Protein AF-A0A2G9YDH0-F1 (afdb_monomer_lite)

Sequence (127 aa):
MLISQKDNIIKIQSKEAGLEIGLSQAKINDFVIKNTGEYEIKNIFIEAISHGVYVITLEDVRICFLNKNELTDKELEAIDDVDILITDDQEPISEIEPSLVIFKKDIDKIAIKKKDLPREGTKIWKP

Organism: NCBI:txid1974819

Radius of gyration: 13.23 Å; chains: 1; bounding box: 33×28×32 Å

Structure (mmCIF, N/CA/C/O backbone):
data_AF-A0A2G9YDH0-F1
#
_entry.id   AF-A0A2G9YDH0-F1
#
loop_
_atom_site.group_PDB
_atom_site.id
_atom_site.type_symbol
_atom_site.label_atom_id
_atom_site.label_alt_id
_atom_site.label_comp_id
_atom_site.label_asym_id
_atom_site.label_entity_id
_atom_site.label_seq_id
_atom_site.pdbx_PDB_ins_code
_atom_site.Cartn_x
_atom_site.Cartn_y
_atom_site.Cartn_z
_atom_site.occupancy
_atom_site.B_iso_or_equiv
_atom_site.auth_seq_id
_atom_site.auth_comp_id
_atom_site.auth_asym_id
_atom_site.auth_atom_id
_atom_site.pdbx_PDB_model_num
ATOM 1 N N . MET A 1 1 ? -8.015 0.766 10.024 1.00 90.44 1 MET A N 1
ATOM 2 C CA . MET A 1 1 ? -8.579 0.217 8.771 1.00 90.44 1 MET A CA 1
ATOM 3 C C . MET A 1 1 ? -8.704 -1.316 8.773 1.00 90.44 1 MET A C 1
ATOM 5 O O . MET A 1 1 ? -8.149 -1.989 9.640 1.00 90.44 1 MET A O 1
ATOM 9 N N . LEU A 1 2 ? -9.401 -1.861 7.774 1.00 92.75 2 LEU A N 1
ATOM 10 C CA . LEU A 1 2 ? -9.442 -3.279 7.403 1.00 92.75 2 LEU A CA 1
ATOM 11 C C . LEU A 1 2 ? -8.876 -3.447 5.982 1.00 92.75 2 LEU A C 1
ATOM 13 O O . LEU A 1 2 ? -9.292 -2.723 5.084 1.00 92.75 2 LEU A O 1
ATOM 17 N N . ILE A 1 3 ? -7.981 -4.409 5.776 1.00 93.12 3 ILE A N 1
ATOM 18 C CA . ILE A 1 3 ? -7.451 -4.813 4.468 1.00 93.12 3 ILE A CA 1
ATOM 19 C C . ILE A 1 3 ? -7.937 -6.236 4.186 1.00 93.12 3 ILE A C 1
ATOM 21 O O . ILE A 1 3 ? -7.921 -7.086 5.070 1.00 93.12 3 ILE A O 1
ATOM 25 N N . SER A 1 4 ? -8.409 -6.511 2.979 1.00 93.88 4 SER A N 1
ATOM 26 C CA . SER A 1 4 ? -8.843 -7.851 2.566 1.00 93.88 4 SER A CA 1
ATOM 27 C C . SER A 1 4 ? -8.575 -8.056 1.088 1.00 93.88 4 SER A C 1
ATOM 29 O O . SER A 1 4 ? -8.499 -7.076 0.350 1.00 93.88 4 SER A O 1
ATOM 31 N N . GLN A 1 5 ? -8.464 -9.303 0.646 1.00 91.75 5 GLN A N 1
ATOM 32 C CA . GLN A 1 5 ? -8.273 -9.614 -0.764 1.00 91.75 5 GLN A CA 1
ATOM 33 C C . GLN A 1 5 ? -9.299 -10.636 -1.227 1.00 91.75 5 GLN A C 1
ATOM 35 O O . GLN A 1 5 ? -9.606 -11.609 -0.544 1.00 91.75 5 GLN A O 1
ATOM 40 N N . LYS A 1 6 ? -9.851 -10.395 -2.416 1.00 88.69 6 LYS A N 1
ATOM 41 C CA . LYS A 1 6 ? -10.744 -11.327 -3.098 1.00 88.69 6 LYS A CA 1
ATOM 42 C C . LYS A 1 6 ? -10.564 -11.178 -4.602 1.00 88.69 6 LYS A C 1
ATOM 44 O O . LYS A 1 6 ? -10.580 -10.057 -5.096 1.00 88.69 6 LYS A O 1
ATOM 49 N N . ASP A 1 7 ? -10.399 -12.288 -5.320 1.00 86.19 7 ASP A N 1
ATOM 50 C CA . ASP A 1 7 ? -10.286 -12.299 -6.788 1.00 86.19 7 ASP A CA 1
ATOM 51 C C . ASP A 1 7 ? -9.202 -11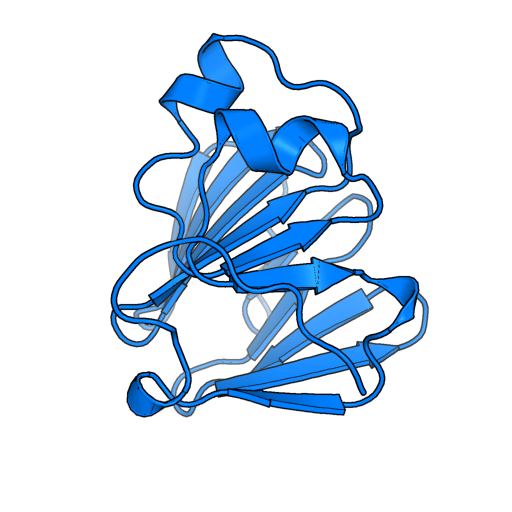.329 -7.325 1.00 86.19 7 ASP A C 1
ATOM 53 O O . ASP A 1 7 ? -9.422 -10.608 -8.295 1.00 86.19 7 ASP A O 1
ATOM 57 N N . ASN A 1 8 ? -8.030 -11.276 -6.670 1.00 84.75 8 ASN A N 1
ATOM 58 C CA . ASN A 1 8 ? -6.916 -10.347 -6.964 1.00 84.75 8 ASN A CA 1
ATOM 59 C C . ASN A 1 8 ? -7.233 -8.850 -6.796 1.00 84.75 8 ASN A C 1
ATOM 61 O O . ASN A 1 8 ? -6.473 -7.997 -7.254 1.00 84.75 8 ASN A O 1
ATOM 65 N N . ILE A 1 9 ? -8.339 -8.523 -6.128 1.00 90.75 9 ILE A N 1
ATOM 66 C CA . ILE A 1 9 ? -8.688 -7.160 -5.741 1.00 90.75 9 ILE A CA 1
ATOM 67 C C . ILE A 1 9 ? -8.400 -7.005 -4.254 1.00 90.75 9 ILE A C 1
ATOM 69 O O . ILE A 1 9 ? -8.989 -7.702 -3.423 1.00 90.75 9 ILE A O 1
ATOM 73 N N . ILE A 1 10 ? -7.526 -6.060 -3.922 1.00 93.25 10 ILE A N 1
ATOM 74 C CA . ILE A 1 10 ? -7.292 -5.635 -2.547 1.00 93.25 10 ILE A CA 1
ATOM 75 C C . ILE A 1 10 ? -8.320 -4.573 -2.194 1.00 93.25 10 ILE A C 1
ATOM 77 O O . ILE A 1 10 ? -8.427 -3.541 -2.852 1.00 93.25 10 ILE A O 1
ATOM 81 N N . LYS A 1 11 ? -9.082 -4.825 -1.135 1.00 94.25 11 LYS A N 1
ATOM 82 C CA . LYS A 1 11 ? -10.021 -3.868 -0.565 1.00 94.25 11 LYS A CA 1
ATOM 83 C C . LYS A 1 11 ? -9.461 -3.307 0.726 1.00 94.25 11 LYS A C 1
ATOM 85 O O . LYS A 1 11 ? -9.166 -4.068 1.649 1.00 94.25 11 LYS A O 1
ATOM 90 N N . ILE A 1 12 ? -9.388 -1.985 0.803 1.00 93.00 12 ILE A N 1
ATOM 91 C CA . ILE A 1 12 ? -9.012 -1.249 2.006 1.00 93.00 12 ILE A CA 1
ATOM 92 C C . ILE A 1 12 ? -10.238 -0.471 2.472 1.00 93.00 12 ILE A C 1
ATOM 94 O O . ILE A 1 12 ? -10.757 0.382 1.759 1.00 93.00 12 ILE A O 1
ATOM 98 N N . GLN A 1 13 ? -10.739 -0.796 3.659 1.00 91.44 13 GLN A N 1
ATOM 99 C CA . GLN A 1 13 ? -11.903 -0.154 4.258 1.00 91.44 13 GLN A CA 1
ATOM 100 C C . GLN A 1 13 ? -11.485 0.636 5.497 1.00 91.44 13 GLN A C 1
ATOM 102 O O . GLN A 1 13 ? -10.997 0.072 6.484 1.00 91.44 13 GLN A O 1
ATOM 107 N N . SER A 1 14 ? -11.705 1.946 5.454 1.00 85.75 14 SER A N 1
ATOM 108 C CA . SER A 1 14 ? -11.662 2.818 6.626 1.00 85.75 14 SER A CA 1
ATOM 109 C C . SER A 1 14 ? -13.085 3.124 7.102 1.00 85.75 14 SER A C 1
ATOM 111 O O . SER A 1 14 ? -14.070 2.632 6.546 1.00 85.75 14 SER A O 1
ATOM 113 N N . LYS A 1 15 ? -13.212 3.933 8.157 1.00 83.88 15 LYS A N 1
ATOM 114 C CA . LYS A 1 15 ? -14.522 4.457 8.572 1.00 83.88 15 LYS A CA 1
ATOM 115 C C . LYS A 1 15 ? -15.125 5.414 7.538 1.00 83.88 15 LYS A C 1
ATOM 117 O O . LYS A 1 15 ? -16.341 5.566 7.510 1.00 83.88 15 LYS A O 1
ATOM 122 N N . GLU A 1 16 ? -14.288 6.066 6.735 1.00 78.06 16 GLU A N 1
ATOM 123 C CA . GLU A 1 16 ? -14.682 7.176 5.862 1.00 78.06 16 GLU A CA 1
ATOM 124 C C . GLU A 1 16 ? -14.936 6.738 4.414 1.00 78.06 16 GLU A C 1
ATOM 126 O O . GLU A 1 16 ? -15.823 7.285 3.753 1.00 78.06 16 GLU A O 1
ATOM 131 N N . ALA A 1 17 ? -14.209 5.732 3.916 1.00 82.12 17 ALA A N 1
ATOM 132 C CA . ALA A 1 17 ? -14.403 5.222 2.562 1.00 82.12 17 ALA A CA 1
ATOM 133 C C . ALA A 1 17 ? -13.811 3.818 2.341 1.00 82.12 17 ALA A C 1
ATOM 135 O O . ALA A 1 17 ? -13.028 3.295 3.139 1.00 82.12 17 ALA A O 1
ATOM 136 N N . GLY A 1 18 ? -14.240 3.203 1.234 1.00 87.81 18 GLY A N 1
ATOM 137 C CA . GLY A 1 18 ? -13.692 1.956 0.714 1.00 87.81 18 GLY A CA 1
ATOM 138 C C . GLY A 1 18 ? -12.881 2.200 -0.556 1.00 87.81 18 GLY A C 1
ATOM 139 O O . GLY A 1 18 ? -13.359 2.846 -1.491 1.00 87.81 18 GLY A O 1
ATOM 140 N N . LEU A 1 19 ? -11.674 1.653 -0.586 1.00 92.25 19 LEU A N 1
ATOM 141 C CA . LEU A 1 19 ? -10.803 1.593 -1.751 1.00 92.25 19 LEU A CA 1
ATOM 142 C C . LEU A 1 19 ? -10.756 0.153 -2.267 1.00 92.25 19 LEU A C 1
ATOM 144 O O . LEU A 1 19 ? -10.647 -0.789 -1.482 1.00 92.25 19 LEU A O 1
ATOM 148 N N . GLU A 1 20 ? -10.804 -0.009 -3.583 1.00 93.62 20 GLU A N 1
ATOM 149 C CA . GLU A 1 20 ? -10.561 -1.271 -4.277 1.00 93.62 20 GLU A CA 1
ATOM 150 C C . GLU A 1 20 ? -9.392 -1.083 -5.245 1.00 93.62 20 GLU A C 1
ATOM 152 O O . GLU A 1 20 ? -9.434 -0.209 -6.109 1.00 93.62 20 GLU A O 1
ATOM 157 N N . ILE A 1 21 ? -8.350 -1.897 -5.106 1.00 91.94 21 ILE A N 1
ATOM 158 C CA . ILE A 1 21 ? -7.160 -1.872 -5.955 1.00 91.94 21 ILE A CA 1
ATOM 159 C C . ILE A 1 21 ? -7.060 -3.219 -6.661 1.00 91.94 21 ILE A C 1
ATOM 161 O O . ILE A 1 21 ? -6.914 -4.257 -6.017 1.00 91.94 21 ILE A O 1
ATOM 165 N N . GLY A 1 22 ? -7.175 -3.205 -7.984 1.00 85.44 22 GLY A N 1
ATOM 166 C CA . GLY A 1 22 ? -6.897 -4.358 -8.835 1.00 85.44 22 GLY A CA 1
ATOM 167 C C . GLY A 1 22 ? -5.557 -4.216 -9.555 1.00 85.44 22 GLY A C 1
ATOM 168 O O . GLY A 1 22 ? -4.837 -3.235 -9.387 1.00 85.44 22 GLY A O 1
ATOM 169 N N . LEU A 1 23 ? -5.251 -5.179 -10.424 1.00 74.88 23 LEU A N 1
ATOM 170 C CA . LEU A 1 23 ? -3.985 -5.229 -11.170 1.00 74.88 23 LEU A CA 1
ATOM 171 C C . LEU A 1 23 ? -3.727 -3.996 -12.056 1.00 74.88 23 LEU A C 1
ATOM 173 O O . LEU A 1 23 ? -2.575 -3.637 -12.279 1.00 74.88 23 LEU A O 1
ATOM 177 N N . SER A 1 24 ? -4.782 -3.370 -12.585 1.00 74.00 24 SER A N 1
ATOM 178 C CA . SER A 1 24 ? -4.673 -2.302 -13.590 1.00 74.00 24 SER A CA 1
ATOM 179 C C . SER A 1 24 ? -5.420 -1.016 -13.241 1.00 74.00 24 SER A C 1
ATOM 181 O O . SER A 1 24 ? -5.301 -0.032 -13.969 1.00 74.00 24 SER A O 1
ATOM 183 N N . GLN A 1 25 ? -6.240 -1.031 -12.191 1.00 85.94 25 GLN A N 1
ATOM 184 C CA . GLN A 1 25 ? -7.094 0.095 -11.831 1.00 85.94 25 GLN A CA 1
ATOM 185 C C . GLN A 1 25 ? -7.326 0.143 -10.326 1.00 85.94 25 GLN A C 1
ATOM 187 O O . GLN A 1 25 ? -7.466 -0.894 -9.673 1.00 85.94 25 GLN A O 1
ATOM 192 N N . ALA A 1 26 ? -7.451 1.361 -9.813 1.00 90.12 26 ALA A N 1
ATOM 193 C CA . ALA A 1 26 ? -7.913 1.633 -8.465 1.00 90.12 26 ALA A CA 1
ATOM 194 C C . ALA A 1 26 ? -9.270 2.350 -8.519 1.00 90.12 26 ALA A C 1
ATOM 196 O O . ALA A 1 26 ? -9.562 3.122 -9.439 1.00 90.12 26 ALA A O 1
ATOM 197 N N . LYS A 1 27 ? -10.119 2.077 -7.532 1.00 92.38 27 LYS A N 1
ATOM 198 C CA . LYS A 1 27 ? -11.452 2.659 -7.386 1.00 92.38 27 LYS A CA 1
ATOM 199 C C . LYS A 1 27 ? -11.641 3.126 -5.949 1.00 92.38 27 LYS A C 1
ATOM 201 O O . LYS A 1 27 ? -11.478 2.332 -5.027 1.00 92.38 27 LYS A O 1
ATOM 206 N N . ILE A 1 28 ? -12.038 4.382 -5.755 1.00 89.69 28 ILE A N 1
ATOM 207 C CA . ILE A 1 28 ? -12.480 4.893 -4.449 1.00 89.69 28 ILE A CA 1
ATOM 208 C C . ILE A 1 28 ? -13.999 5.011 -4.483 1.00 89.69 28 ILE A C 1
ATOM 210 O O . ILE A 1 28 ? -14.547 5.834 -5.218 1.00 89.69 28 ILE A O 1
ATOM 214 N N . ASN A 1 29 ? -14.694 4.212 -3.674 1.00 86.50 29 ASN A N 1
ATOM 215 C CA . ASN A 1 29 ? -16.151 4.074 -3.714 1.00 86.50 29 ASN A CA 1
ATOM 216 C C . ASN A 1 29 ? -16.651 3.800 -5.147 1.00 86.50 29 ASN A C 1
ATOM 218 O O . ASN A 1 29 ? -16.462 2.695 -5.646 1.00 86.50 29 ASN A O 1
ATOM 222 N N . ASP A 1 30 ? -17.252 4.792 -5.815 1.00 87.00 30 ASP A N 1
ATOM 223 C CA . ASP A 1 30 ? -17.771 4.710 -7.189 1.00 87.00 30 ASP A CA 1
ATOM 224 C C . ASP A 1 30 ? -16.899 5.416 -8.237 1.00 87.00 30 ASP A C 1
ATOM 226 O O . ASP A 1 30 ? -17.174 5.331 -9.433 1.00 87.00 30 ASP A O 1
ATOM 230 N N . PHE A 1 31 ? -15.815 6.064 -7.812 1.00 89.25 31 PHE A N 1
ATOM 231 C CA . PHE A 1 31 ? -14.901 6.779 -8.692 1.00 89.25 31 PHE A CA 1
ATOM 232 C C . PHE A 1 31 ? -13.761 5.872 -9.163 1.00 89.25 31 PHE A C 1
ATOM 234 O O . PHE A 1 31 ? -13.020 5.328 -8.346 1.00 89.25 31 PHE A O 1
ATOM 241 N N . VAL A 1 32 ? -13.610 5.726 -10.481 1.00 91.56 32 VAL A N 1
ATOM 242 C CA . VAL A 1 32 ? -12.549 4.922 -11.107 1.00 91.56 32 VAL A CA 1
ATOM 243 C C . VAL A 1 32 ? -11.385 5.820 -11.509 1.00 91.56 32 VAL A C 1
ATOM 245 O O . VAL A 1 32 ? -11.569 6.772 -12.271 1.00 91.56 32 VAL A O 1
ATOM 248 N N . ILE A 1 33 ? -10.183 5.474 -11.056 1.00 90.38 33 ILE A N 1
ATOM 249 C CA . ILE A 1 33 ? -8.947 6.178 -11.398 1.00 90.38 33 ILE A CA 1
ATOM 250 C C . ILE A 1 33 ? -8.430 5.619 -12.718 1.00 90.38 33 ILE A C 1
ATOM 252 O O . ILE A 1 33 ? -7.999 4.470 -12.798 1.00 90.38 33 ILE A O 1
ATOM 256 N N . LYS A 1 34 ? -8.529 6.431 -13.773 1.00 87.81 34 LYS A N 1
ATOM 257 C CA . LYS A 1 34 ? -8.186 6.019 -15.144 1.00 87.81 34 LYS A CA 1
ATOM 258 C C . LYS A 1 34 ? -6.761 6.375 -15.547 1.00 87.81 34 LYS A C 1
ATOM 260 O O . LYS A 1 34 ? -6.192 5.691 -16.388 1.00 87.81 34 LYS A O 1
ATOM 265 N N . ASN A 1 35 ? -6.218 7.442 -14.970 1.00 91.06 35 ASN A N 1
ATOM 266 C CA . ASN A 1 35 ? -4.921 7.995 -15.338 1.00 91.06 35 ASN A CA 1
ATOM 267 C C . ASN A 1 35 ? -4.038 8.134 -14.099 1.00 91.06 35 ASN A C 1
ATOM 269 O O . ASN A 1 35 ? -4.538 8.193 -12.974 1.00 91.06 35 ASN A O 1
ATOM 273 N N . THR A 1 36 ? -2.734 8.240 -14.323 1.00 93.44 36 THR A N 1
ATOM 274 C CA . THR A 1 36 ? -1.781 8.636 -13.287 1.00 93.44 36 THR A CA 1
ATOM 275 C C . THR A 1 36 ? -2.065 10.055 -12.794 1.00 93.44 36 THR A C 1
ATOM 277 O O . THR A 1 36 ? -2.640 10.865 -13.526 1.00 93.44 36 THR A O 1
ATOM 280 N N . GLY A 1 37 ? -1.647 10.359 -11.570 1.00 94.25 37 GLY A N 1
ATOM 281 C CA . GLY A 1 37 ? -1.843 11.652 -10.922 1.00 94.25 37 GLY A CA 1
ATOM 282 C C . GLY A 1 37 ? -2.396 11.522 -9.508 1.00 94.25 37 GLY A C 1
ATOM 283 O O . GLY A 1 37 ? -2.583 10.421 -8.989 1.00 94.25 37 GLY A O 1
ATOM 284 N N . GLU A 1 38 ? -2.660 12.670 -8.906 1.00 94.81 38 GLU A N 1
ATOM 285 C CA . GLU A 1 38 ? -3.151 12.786 -7.538 1.00 94.81 38 GLU A CA 1
ATOM 286 C C . GLU A 1 38 ? -4.670 12.960 -7.524 1.00 94.81 38 GLU A C 1
ATOM 288 O O . GLU A 1 38 ? -5.242 13.700 -8.331 1.00 94.81 38 GLU A O 1
ATOM 293 N N . TYR A 1 39 ? -5.332 12.277 -6.595 1.00 93.75 39 TYR A N 1
ATOM 294 C CA . TYR A 1 39 ? -6.771 12.370 -6.394 1.00 93.75 39 TYR A CA 1
ATOM 295 C C . TYR A 1 39 ? -7.078 12.430 -4.901 1.00 93.75 39 TYR A C 1
ATOM 297 O O . TYR A 1 39 ? -6.521 11.669 -4.114 1.00 93.75 39 TYR A O 1
ATOM 305 N N . GLU A 1 40 ? -8.029 13.280 -4.529 1.00 91.88 40 GLU A N 1
ATOM 306 C CA . GLU A 1 40 ? -8.554 13.366 -3.1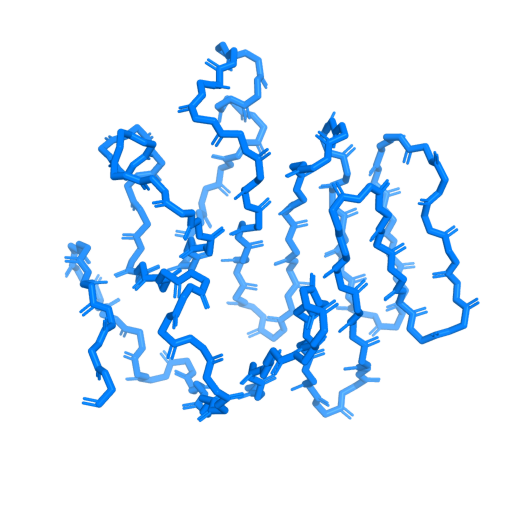70 1.00 91.88 40 GLU A CA 1
ATOM 307 C C . GLU A 1 40 ? -10.066 13.138 -3.191 1.00 91.88 40 GLU A C 1
ATOM 309 O O . GLU A 1 40 ? -10.817 13.846 -3.867 1.00 91.88 40 GLU A O 1
ATOM 314 N N . ILE A 1 41 ? -10.529 12.113 -2.473 1.00 89.19 41 ILE A N 1
ATOM 315 C CA . ILE A 1 41 ? -11.944 11.740 -2.424 1.00 89.19 41 ILE A CA 1
ATOM 316 C C . ILE A 1 41 ? -12.302 11.347 -0.996 1.00 89.19 41 ILE A C 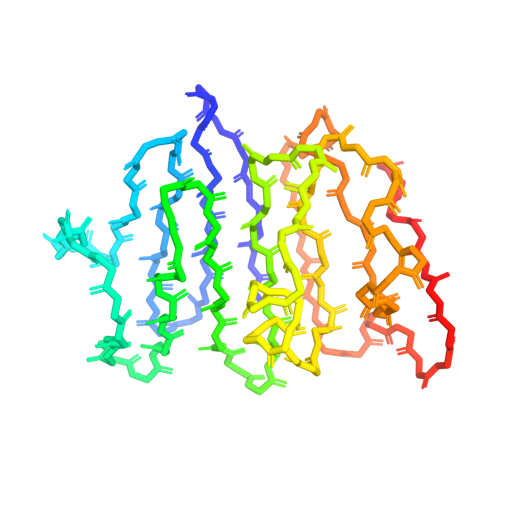1
ATOM 318 O O . ILE A 1 41 ? -11.890 10.296 -0.513 1.00 89.19 41 ILE A O 1
ATOM 322 N N . LYS A 1 42 ? -13.142 12.160 -0.340 1.00 85.44 42 LYS A N 1
ATOM 323 C CA . LYS A 1 42 ? -13.611 11.926 1.040 1.00 85.44 42 LYS A CA 1
ATOM 324 C C . LYS A 1 42 ? -12.451 11.663 2.017 1.00 85.44 42 LYS A C 1
ATOM 326 O O . LYS A 1 42 ? -12.450 10.639 2.695 1.00 85.44 42 LYS A O 1
ATOM 331 N N . ASN A 1 43 ? -11.473 12.571 2.054 1.00 84.94 43 ASN A N 1
ATOM 332 C CA . ASN A 1 43 ? -10.277 12.495 2.907 1.00 84.94 43 ASN A CA 1
ATOM 333 C C . ASN A 1 43 ? -9.352 11.294 2.628 1.00 84.94 43 ASN A C 1
ATOM 335 O O . ASN A 1 43 ? -8.436 11.032 3.404 1.00 84.94 43 ASN A O 1
ATOM 339 N N . ILE A 1 44 ? -9.576 10.556 1.536 1.00 89.69 44 ILE A N 1
ATOM 340 C CA . ILE A 1 44 ? -8.606 9.594 1.016 1.00 89.69 44 ILE A CA 1
ATOM 341 C C . ILE A 1 44 ? -7.826 10.279 -0.091 1.00 89.69 44 ILE A C 1
ATOM 343 O O . ILE A 1 44 ? -8.415 10.698 -1.091 1.00 89.69 44 ILE A O 1
ATOM 347 N N . PHE A 1 45 ? -6.510 10.325 0.076 1.00 92.75 45 PHE A N 1
ATOM 348 C CA . PHE A 1 45 ? -5.587 10.769 -0.957 1.00 92.75 45 PHE A CA 1
ATOM 349 C C . PHE A 1 45 ? -5.002 9.544 -1.638 1.00 92.75 45 PHE A C 1
ATOM 351 O O . PHE A 1 45 ? -4.595 8.594 -0.969 1.00 92.75 45 PHE A O 1
ATOM 358 N N . ILE A 1 46 ? -4.973 9.552 -2.963 1.00 93.12 46 ILE A N 1
ATOM 359 C CA . ILE A 1 46 ? -4.324 8.517 -3.757 1.00 93.12 46 ILE A CA 1
ATOM 360 C C . ILE A 1 46 ? -3.452 9.159 -4.824 1.00 93.12 46 ILE A C 1
ATOM 362 O O . ILE A 1 46 ? -3.900 9.984 -5.619 1.00 93.12 46 ILE A O 1
ATOM 366 N N . GLU A 1 47 ? -2.205 8.727 -4.847 1.00 95.12 47 GLU A N 1
ATOM 367 C CA . GLU A 1 47 ? -1.197 9.092 -5.822 1.00 95.12 47 GLU A CA 1
ATOM 368 C C . GLU A 1 47 ? -1.036 7.885 -6.751 1.00 95.12 47 GLU A C 1
ATOM 370 O O . GLU A 1 47 ? -0.462 6.854 -6.391 1.00 95.12 47 GLU A O 1
ATOM 375 N N . ALA A 1 48 ? -1.628 7.965 -7.942 1.00 94.38 48 ALA A N 1
ATOM 376 C CA . ALA A 1 48 ? -1.459 6.964 -8.987 1.00 94.38 48 ALA A CA 1
ATOM 377 C C . ALA A 1 48 ? -0.172 7.278 -9.756 1.00 94.38 48 ALA A C 1
ATOM 379 O O . ALA A 1 48 ? -0.192 8.040 -10.723 1.00 94.38 48 ALA A O 1
ATOM 380 N N . ILE A 1 49 ? 0.947 6.714 -9.309 1.00 93.75 49 ILE A N 1
ATOM 381 C CA . ILE A 1 49 ? 2.285 7.030 -9.829 1.00 93.75 49 ILE A CA 1
ATOM 382 C C . ILE A 1 49 ? 2.462 6.429 -11.227 1.00 93.75 49 ILE A C 1
ATOM 384 O O . ILE A 1 49 ? 2.860 7.107 -12.175 1.00 93.75 49 ILE A O 1
ATOM 388 N N . SER A 1 50 ? 2.110 5.154 -11.374 1.00 91.62 50 SER A N 1
ATOM 389 C CA . SER A 1 50 ? 2.119 4.435 -12.645 1.00 91.62 50 SER A CA 1
ATOM 390 C C . SER A 1 50 ? 1.114 3.278 -12.617 1.00 91.62 50 SER A C 1
ATOM 392 O O . SER A 1 50 ? 0.442 3.035 -11.612 1.00 91.62 50 SER A O 1
ATOM 394 N N . HIS A 1 51 ? 0.946 2.562 -13.733 1.00 85.81 51 HIS A N 1
ATOM 395 C CA . HIS A 1 51 ? 0.059 1.398 -13.762 1.00 85.81 51 HIS A CA 1
ATOM 396 C C . HIS A 1 51 ? 0.528 0.334 -12.760 1.00 85.81 51 HIS A C 1
ATOM 398 O O . HIS A 1 51 ? 1.605 -0.238 -12.919 1.00 85.81 51 HIS A O 1
ATOM 404 N N . GLY A 1 52 ? -0.305 0.063 -11.751 1.00 88.25 52 GLY A N 1
ATOM 405 C CA . GLY A 1 52 ? -0.006 -0.909 -10.699 1.00 88.25 52 GLY A CA 1
ATOM 406 C C . GLY A 1 52 ? 0.814 -0.361 -9.527 1.00 88.25 52 GLY A C 1
ATOM 407 O O . GLY A 1 52 ? 1.196 -1.153 -8.670 1.00 88.25 52 GLY A O 1
ATOM 408 N N . VAL A 1 53 ? 1.067 0.950 -9.467 1.00 93.38 53 VAL A N 1
ATOM 409 C CA . VAL A 1 53 ? 1.768 1.608 -8.354 1.00 93.38 53 VAL A CA 1
ATOM 410 C C . VAL A 1 53 ? 0.889 2.727 -7.807 1.00 93.38 53 VAL A C 1
ATOM 412 O O . VAL A 1 53 ? 0.643 3.727 -8.487 1.00 93.38 53 VAL A O 1
ATOM 415 N N . TYR A 1 54 ? 0.400 2.543 -6.582 1.00 94.62 54 TYR A N 1
ATOM 416 C CA . TYR A 1 54 ? -0.493 3.490 -5.919 1.00 94.62 54 TYR A CA 1
ATOM 417 C C . TYR A 1 54 ? -0.010 3.760 -4.499 1.00 94.62 54 TYR A C 1
ATOM 419 O O . TYR A 1 54 ? 0.171 2.815 -3.733 1.00 94.62 54 TYR A O 1
ATOM 427 N N . VAL A 1 55 ? 0.120 5.030 -4.124 1.00 95.38 55 VAL A N 1
ATOM 428 C CA . VAL A 1 55 ? 0.317 5.431 -2.726 1.00 95.38 55 VAL A CA 1
ATOM 429 C C . VAL A 1 55 ? -0.986 6.017 -2.213 1.00 95.38 55 VAL A C 1
ATOM 431 O O . VAL A 1 55 ? -1.570 6.896 -2.837 1.00 95.38 55 VAL A O 1
ATOM 434 N N . ILE A 1 56 ? -1.487 5.489 -1.105 1.00 94.00 56 ILE A N 1
ATOM 435 C CA . ILE A 1 56 ? -2.766 5.871 -0.519 1.00 94.00 56 ILE A CA 1
ATOM 436 C C . ILE A 1 56 ? -2.526 6.414 0.876 1.00 94.00 56 ILE A C 1
ATOM 438 O O . ILE A 1 56 ? -2.004 5.703 1.727 1.00 94.00 56 ILE A O 1
ATOM 442 N N . THR A 1 57 ? -2.984 7.633 1.134 1.00 93.44 57 THR A N 1
ATOM 443 C CA . THR A 1 57 ? -3.011 8.198 2.483 1.00 93.44 57 THR A CA 1
ATOM 444 C C . THR A 1 57 ? -4.430 8.133 3.034 1.00 93.44 57 THR A C 1
ATOM 446 O O . THR A 1 57 ? -5.363 8.693 2.451 1.00 93.44 57 THR A O 1
ATOM 449 N N . LEU A 1 58 ? -4.596 7.442 4.162 1.00 90.38 58 LEU A N 1
ATOM 450 C CA . LEU A 1 58 ? -5.850 7.373 4.914 1.00 90.38 58 LEU A CA 1
ATOM 451 C C . LEU A 1 58 ? -5.562 7.279 6.415 1.00 90.38 58 LEU A C 1
ATOM 453 O O . LEU A 1 58 ? -4.658 6.557 6.818 1.00 90.38 58 LEU A O 1
ATOM 457 N N . GLU A 1 59 ? -6.344 7.963 7.254 1.00 87.75 59 GLU A N 1
ATOM 458 C CA . GLU A 1 59 ? -6.180 7.944 8.724 1.00 87.75 59 GLU A CA 1
ATOM 459 C C . GLU A 1 59 ? -4.726 8.234 9.196 1.00 87.75 59 GLU A C 1
ATOM 461 O O . GLU A 1 59 ? -4.255 7.619 10.157 1.00 87.75 59 GLU A O 1
ATOM 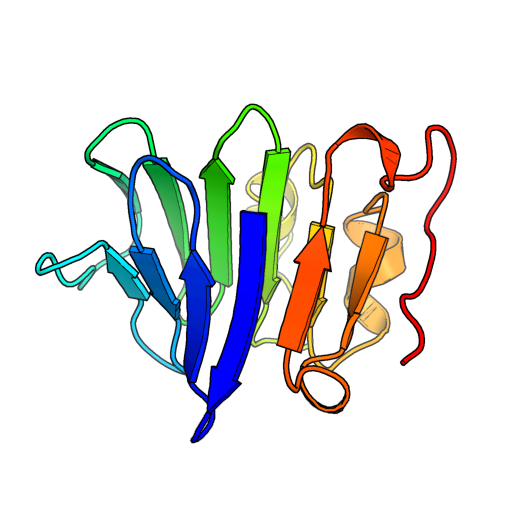466 N N . ASP A 1 60 ? -4.008 9.141 8.513 1.00 88.38 60 ASP A N 1
ATOM 467 C CA . ASP A 1 60 ? -2.576 9.431 8.730 1.00 88.38 60 ASP A CA 1
ATOM 468 C C . ASP A 1 60 ? -1.677 8.181 8.639 1.00 88.38 60 ASP A C 1
ATOM 470 O O . ASP A 1 60 ? -0.766 8.007 9.459 1.00 88.38 60 ASP A O 1
ATOM 474 N N . VAL A 1 61 ? -2.006 7.278 7.712 1.00 91.50 61 VAL A N 1
ATOM 475 C CA . VAL A 1 61 ? -1.220 6.098 7.337 1.00 91.50 61 VAL A CA 1
ATOM 476 C C . VAL A 1 61 ? -1.032 6.108 5.819 1.00 91.50 61 VAL A C 1
ATOM 478 O O . VAL A 1 61 ? -2.023 6.146 5.080 1.00 91.50 61 VAL A O 1
ATOM 481 N N . ARG A 1 62 ? 0.221 6.056 5.355 1.00 94.62 62 ARG A N 1
ATOM 482 C CA . ARG A 1 62 ? 0.593 5.940 3.936 1.00 94.62 62 ARG A CA 1
ATOM 483 C C . ARG A 1 62 ? 0.790 4.476 3.559 1.00 94.62 62 ARG A C 1
ATOM 485 O O . ARG A 1 62 ? 1.585 3.749 4.149 1.00 94.62 62 ARG A O 1
ATOM 492 N N . ILE A 1 63 ? 0.033 4.027 2.569 1.00 94.81 63 ILE A N 1
ATOM 493 C CA . ILE A 1 63 ? 0.004 2.644 2.101 1.00 94.81 63 ILE A CA 1
ATOM 494 C C . ILE A 1 63 ? 0.454 2.629 0.650 1.00 94.81 63 ILE A C 1
ATOM 496 O O . ILE A 1 63 ? -0.226 3.189 -0.205 1.00 94.81 63 ILE A O 1
ATOM 500 N N . CYS A 1 64 ? 1.552 1.951 0.353 1.00 96.00 64 CYS A N 1
ATOM 501 C CA . CYS A 1 64 ? 1.971 1.692 -1.014 1.00 96.00 64 CYS A CA 1
ATOM 502 C C . CYS A 1 64 ? 1.428 0.335 -1.465 1.00 96.00 64 CYS A C 1
ATOM 504 O O . CYS A 1 64 ? 1.735 -0.699 -0.871 1.00 96.00 64 CYS A O 1
ATOM 506 N N . PHE A 1 65 ? 0.620 0.327 -2.521 1.00 94.94 65 PHE A N 1
ATOM 507 C CA . PHE A 1 65 ? 0.316 -0.876 -3.281 1.00 94.94 65 PHE A CA 1
ATOM 508 C C . PHE A 1 65 ? 1.247 -0.948 -4.483 1.00 94.94 65 PHE A C 1
ATOM 510 O O . PHE A 1 65 ? 1.232 -0.066 -5.346 1.00 94.94 65 PHE A O 1
ATOM 517 N N . LEU A 1 66 ? 1.998 -2.042 -4.555 1.00 94.06 66 LEU A N 1
ATOM 518 C CA . LEU A 1 66 ? 3.003 -2.266 -5.572 1.00 94.06 66 LEU A CA 1
ATOM 519 C C . LEU A 1 66 ? 2.721 -3.566 -6.330 1.00 94.06 66 LEU A C 1
ATOM 521 O O . LEU A 1 66 ? 2.717 -4.666 -5.776 1.00 94.06 66 LEU A O 1
ATOM 525 N N . ASN A 1 67 ? 2.466 -3.439 -7.629 1.00 90.75 67 ASN A N 1
ATOM 526 C CA . ASN A 1 67 ? 2.270 -4.545 -8.565 1.00 90.75 67 ASN A CA 1
ATOM 527 C C . ASN A 1 67 ? 3.348 -4.562 -9.654 1.00 90.75 67 ASN A C 1
ATOM 529 O O . ASN A 1 67 ? 3.058 -4.769 -10.833 1.00 90.75 67 ASN A O 1
ATOM 533 N N . LYS A 1 68 ? 4.584 -4.301 -9.233 1.00 87.50 68 LYS A N 1
ATOM 534 C CA . LYS A 1 68 ? 5.807 -4.369 -10.026 1.00 87.50 68 LYS A CA 1
ATOM 535 C C . LYS A 1 68 ? 6.929 -4.912 -9.146 1.00 87.50 68 LYS A C 1
ATOM 537 O O . LYS A 1 68 ? 6.868 -4.753 -7.930 1.00 87.50 68 LYS A O 1
ATOM 542 N N . ASN A 1 69 ? 7.931 -5.510 -9.777 1.00 84.19 69 ASN A N 1
ATOM 543 C CA . ASN A 1 69 ? 9.118 -6.005 -9.078 1.00 84.19 69 ASN A CA 1
ATOM 544 C C . ASN A 1 69 ? 10.225 -4.947 -9.052 1.00 84.19 69 ASN A C 1
ATOM 546 O O . ASN A 1 69 ? 10.923 -4.817 -8.060 1.00 84.19 69 ASN A O 1
ATOM 550 N N . GLU A 1 70 ? 10.317 -4.145 -10.113 1.00 86.94 70 GLU A N 1
ATOM 551 C CA . GLU A 1 70 ? 11.318 -3.091 -10.255 1.00 86.94 70 GLU A CA 1
ATOM 552 C C . GLU A 1 70 ? 10.639 -1.720 -10.310 1.00 86.94 70 GLU A C 1
ATOM 554 O O . GLU A 1 70 ? 9.609 -1.539 -10.977 1.00 86.94 70 GLU A O 1
ATOM 559 N N . LEU A 1 71 ? 11.238 -0.757 -9.613 1.00 91.00 71 LEU A N 1
ATOM 560 C CA . LEU A 1 71 ? 10.833 0.641 -9.594 1.00 91.00 71 LEU A CA 1
ATOM 561 C C . LEU A 1 71 ? 11.902 1.481 -10.285 1.00 91.00 71 LEU A C 1
ATOM 563 O O . LEU A 1 71 ? 13.097 1.253 -10.138 1.00 91.00 71 LEU A O 1
ATOM 567 N N . THR A 1 72 ? 11.465 2.465 -11.059 1.00 93.62 72 THR A N 1
ATOM 568 C CA . THR A 1 72 ? 12.377 3.503 -11.549 1.00 93.62 72 THR A CA 1
ATOM 569 C C . THR A 1 72 ? 12.735 4.469 -10.420 1.00 93.62 72 THR A C 1
ATOM 571 O O . THR A 1 72 ? 11.921 4.677 -9.523 1.00 93.62 72 THR A O 1
ATOM 574 N N . ASP A 1 73 ? 13.883 5.146 -10.512 1.00 92.38 73 ASP A N 1
ATOM 575 C CA . ASP A 1 73 ? 14.285 6.183 -9.541 1.00 92.38 73 ASP A CA 1
ATOM 576 C C . ASP A 1 73 ? 13.169 7.214 -9.307 1.00 92.38 73 ASP A C 1
ATOM 578 O O . ASP A 1 73 ? 12.859 7.579 -8.181 1.00 92.38 73 ASP A O 1
ATOM 582 N N . LYS A 1 74 ? 12.480 7.614 -10.382 1.00 91.19 74 LYS A N 1
ATOM 583 C CA . LYS A 1 74 ? 11.352 8.549 -10.314 1.00 91.19 74 LYS A CA 1
ATOM 584 C C . LYS A 1 74 ? 10.143 7.978 -9.563 1.00 91.19 74 LYS A C 1
ATOM 586 O O . LYS A 1 74 ? 9.390 8.732 -8.954 1.00 91.19 74 LYS A O 1
ATOM 591 N N . GLU A 1 75 ? 9.895 6.674 -9.671 1.00 93.88 75 GLU A N 1
ATOM 592 C CA . GLU A 1 75 ? 8.834 6.022 -8.901 1.00 93.88 75 GLU A CA 1
ATOM 593 C C . GLU A 1 75 ? 9.230 5.911 -7.428 1.00 93.88 75 GLU A C 1
ATOM 595 O O . GLU A 1 75 ? 8.387 6.190 -6.588 1.00 93.88 75 GLU A O 1
ATOM 600 N N . LEU A 1 76 ? 10.489 5.584 -7.115 1.00 92.50 76 LEU A N 1
ATOM 601 C CA . LEU A 1 76 ? 10.998 5.567 -5.739 1.00 92.50 76 LEU A CA 1
ATOM 602 C C . LEU A 1 76 ? 10.907 6.945 -5.080 1.00 92.50 76 LEU A C 1
ATOM 604 O O . LEU A 1 76 ? 10.375 7.049 -3.986 1.00 92.50 76 LEU A O 1
ATOM 608 N N . GLU A 1 77 ? 11.318 8.010 -5.772 1.00 90.56 77 GLU A N 1
ATOM 609 C CA . GLU A 1 77 ? 11.193 9.389 -5.274 1.00 90.56 77 GLU A CA 1
ATOM 610 C C . GLU A 1 77 ? 9.738 9.799 -4.995 1.00 90.56 77 GLU A C 1
ATOM 612 O O . GLU A 1 77 ? 9.481 10.625 -4.125 1.00 90.56 77 GLU A O 1
ATOM 617 N N . ALA A 1 78 ? 8.779 9.247 -5.744 1.00 91.50 78 ALA A N 1
ATOM 618 C CA . ALA A 1 78 ? 7.357 9.496 -5.521 1.00 91.50 78 ALA A CA 1
ATOM 619 C C . ALA A 1 78 ? 6.763 8.597 -4.418 1.00 91.50 78 ALA A C 1
ATOM 621 O O . ALA A 1 78 ? 5.767 8.958 -3.788 1.00 91.50 78 ALA A O 1
ATOM 622 N N . ILE A 1 79 ? 7.350 7.421 -4.179 1.00 93.00 79 ILE A N 1
ATOM 623 C CA . ILE A 1 79 ? 6.989 6.512 -3.088 1.00 93.00 79 ILE A CA 1
ATOM 624 C C . ILE A 1 79 ? 7.765 6.943 -1.840 1.00 93.00 79 ILE A C 1
ATOM 626 O O . ILE A 1 79 ? 8.744 6.320 -1.449 1.00 93.00 79 ILE A O 1
ATOM 630 N N . ASP A 1 80 ? 7.303 8.019 -1.210 1.00 85.19 80 ASP A N 1
ATOM 631 C CA . ASP A 1 80 ? 7.918 8.550 0.010 1.00 85.19 80 ASP A CA 1
ATOM 632 C C . ASP A 1 80 ? 7.070 8.276 1.263 1.00 85.19 80 ASP A C 1
ATOM 634 O O . ASP A 1 80 ? 5.832 8.197 1.189 1.00 85.19 80 ASP A O 1
ATOM 638 N N . ASP A 1 81 ? 7.747 8.144 2.409 1.00 89.81 81 ASP A N 1
ATOM 639 C CA . ASP A 1 81 ? 7.174 7.977 3.755 1.00 89.81 81 ASP A CA 1
ATOM 640 C C . ASP A 1 81 ? 6.095 6.877 3.857 1.00 89.81 81 ASP A C 1
ATOM 642 O O . ASP A 1 81 ? 4.988 7.084 4.361 1.00 89.81 81 ASP A O 1
ATOM 646 N N . VAL A 1 82 ? 6.378 5.675 3.347 1.00 94.88 82 VAL A N 1
ATOM 647 C CA . VAL A 1 82 ? 5.412 4.564 3.354 1.00 94.88 82 VAL A CA 1
ATOM 648 C C . VAL A 1 82 ? 5.375 3.851 4.709 1.00 94.88 82 VAL A C 1
ATOM 650 O O . VAL A 1 82 ? 6.324 3.190 5.122 1.00 94.88 82 VAL A O 1
ATOM 653 N N . ASP A 1 83 ? 4.217 3.849 5.369 1.00 95.75 83 ASP A N 1
ATOM 654 C CA . ASP A 1 83 ? 4.004 3.043 6.575 1.00 95.75 83 ASP A CA 1
ATOM 655 C C . ASP A 1 83 ? 3.779 1.563 6.245 1.00 95.75 83 ASP A C 1
ATOM 657 O O . ASP A 1 83 ? 4.275 0.673 6.939 1.00 95.75 83 ASP A O 1
ATOM 661 N N . ILE A 1 84 ? 2.977 1.281 5.214 1.00 95.81 84 ILE A N 1
ATOM 662 C CA . ILE A 1 84 ? 2.577 -0.080 4.843 1.00 95.81 84 ILE A CA 1
ATOM 663 C C . ILE A 1 84 ? 2.870 -0.322 3.367 1.00 95.81 84 ILE A C 1
ATOM 665 O O . ILE A 1 84 ? 2.262 0.304 2.504 1.00 95.81 84 ILE A O 1
ATOM 669 N N . LEU A 1 85 ? 3.720 -1.298 3.066 1.00 96.25 85 LEU A N 1
ATOM 670 C CA . LEU A 1 85 ? 3.937 -1.799 1.714 1.00 96.25 85 LEU A CA 1
ATOM 671 C C . LEU A 1 85 ? 3.130 -3.080 1.487 1.00 96.25 85 LEU A C 1
ATOM 673 O O . LEU A 1 85 ? 3.254 -4.053 2.232 1.00 96.25 85 LEU A O 1
ATOM 677 N N . ILE A 1 86 ? 2.333 -3.092 0.423 1.00 95.38 86 ILE A N 1
ATOM 678 C CA . ILE A 1 86 ? 1.615 -4.264 -0.070 1.00 95.38 86 ILE A CA 1
ATOM 679 C C . ILE A 1 86 ? 2.217 -4.672 -1.414 1.00 95.38 86 ILE A C 1
ATOM 681 O O . ILE A 1 86 ? 2.066 -3.962 -2.407 1.00 95.38 86 ILE A O 1
ATOM 685 N N . THR A 1 87 ? 2.880 -5.823 -1.455 1.00 94.44 87 THR A N 1
ATOM 686 C CA . THR A 1 87 ? 3.684 -6.267 -2.606 1.00 94.44 87 THR A CA 1
ATOM 687 C C . THR A 1 87 ? 3.641 -7.790 -2.757 1.00 94.44 87 THR A C 1
ATOM 689 O O . THR A 1 87 ? 3.178 -8.490 -1.862 1.00 94.44 87 THR A O 1
ATOM 692 N N . ASP A 1 88 ? 4.084 -8.323 -3.892 1.00 92.62 88 ASP A N 1
ATOM 693 C CA . ASP A 1 88 ? 4.377 -9.759 -4.044 1.00 92.62 88 ASP A CA 1
ATOM 694 C C . ASP A 1 88 ? 5.877 -10.063 -3.921 1.00 92.62 88 ASP A C 1
ATOM 696 O O . ASP A 1 88 ? 6.250 -11.224 -3.743 1.00 92.62 88 ASP A O 1
ATOM 700 N N . ASP A 1 89 ? 6.716 -9.025 -3.971 1.00 92.75 89 ASP A N 1
ATOM 701 C CA . ASP A 1 89 ? 8.168 -9.128 -4.090 1.00 92.75 89 ASP A CA 1
ATOM 702 C C . ASP A 1 89 ? 8.901 -8.540 -2.872 1.00 92.75 89 ASP A C 1
ATOM 704 O O . ASP A 1 89 ? 8.397 -7.637 -2.201 1.00 92.75 89 ASP A O 1
ATOM 708 N N . GLN A 1 90 ? 10.081 -9.080 -2.568 1.00 92.94 90 GLN A N 1
ATOM 709 C CA . GLN A 1 90 ? 10.937 -8.629 -1.471 1.00 92.94 90 GLN A CA 1
ATOM 710 C C . GLN A 1 90 ? 11.932 -7.543 -1.877 1.00 92.94 90 GLN A C 1
ATOM 712 O O . GLN A 1 90 ? 12.333 -6.770 -1.010 1.00 92.94 90 GLN A O 1
ATOM 717 N N . GLU A 1 91 ? 12.315 -7.475 -3.153 1.00 92.00 91 GLU A N 1
ATOM 718 C CA . GLU A 1 91 ? 13.267 -6.496 -3.691 1.00 92.00 91 GLU A CA 1
ATOM 719 C C . GLU A 1 91 ? 12.944 -5.040 -3.289 1.00 92.00 91 GLU A C 1
ATOM 721 O O . GLU A 1 91 ? 13.808 -4.396 -2.692 1.00 92.00 91 GLU A O 1
ATOM 726 N N . PRO A 1 92 ? 11.702 -4.534 -3.448 1.00 92.19 92 PRO A N 1
ATOM 727 C CA . PRO A 1 92 ? 11.386 -3.134 -3.145 1.00 92.19 92 PRO A CA 1
ATOM 728 C C . PRO A 1 92 ? 11.381 -2.793 -1.644 1.00 92.19 92 PRO A C 1
ATOM 730 O O . PRO A 1 92 ? 11.264 -1.626 -1.276 1.00 92.19 92 PRO A O 1
ATOM 733 N N . ILE A 1 93 ? 11.488 -3.781 -0.745 1.00 93.88 93 ILE A N 1
ATOM 734 C CA . ILE A 1 93 ? 11.402 -3.547 0.706 1.00 93.88 93 ILE A CA 1
ATOM 735 C C . ILE A 1 93 ? 12.582 -2.706 1.202 1.00 93.88 93 ILE A C 1
ATOM 737 O O . ILE A 1 93 ? 12.386 -1.828 2.036 1.00 93.88 93 ILE A O 1
ATOM 741 N N . SER A 1 94 ? 13.797 -2.971 0.715 1.00 92.44 94 SER A N 1
ATOM 742 C CA . SER A 1 94 ? 14.994 -2.241 1.155 1.00 92.44 94 SER A CA 1
ATOM 743 C C . SER A 1 94 ? 15.086 -0.825 0.599 1.00 92.44 94 SER A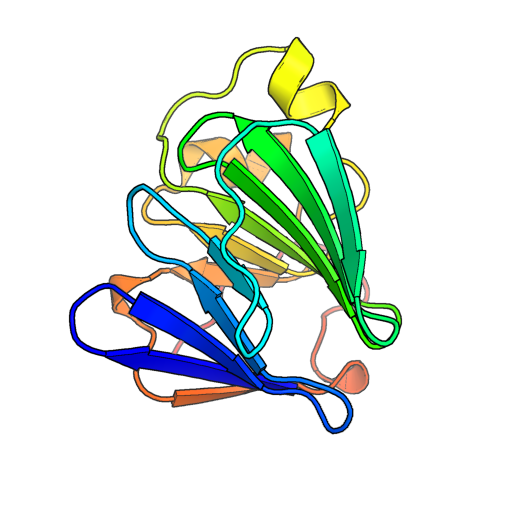 C 1
ATOM 745 O O . SER A 1 94 ? 15.805 -0.017 1.168 1.00 92.44 94 SER A O 1
ATOM 747 N N . GLU A 1 95 ? 14.402 -0.541 -0.508 1.00 92.44 95 GLU A N 1
ATOM 748 C CA . GLU A 1 95 ? 14.425 0.778 -1.148 1.00 92.44 95 GLU A CA 1
ATOM 749 C C . GLU A 1 95 ? 13.334 1.695 -0.591 1.00 92.44 95 GLU A C 1
ATOM 751 O O . GLU A 1 95 ? 13.562 2.885 -0.415 1.00 92.44 95 GLU A O 1
ATOM 756 N N . ILE A 1 96 ? 12.158 1.132 -0.290 1.00 94.19 96 ILE A N 1
ATOM 757 C CA . ILE A 1 96 ? 11.014 1.872 0.266 1.00 94.19 96 ILE A CA 1
ATOM 758 C C . ILE A 1 96 ? 11.124 2.014 1.794 1.00 94.19 96 ILE A C 1
ATOM 760 O O . ILE A 1 96 ? 10.508 2.901 2.376 1.00 94.19 96 ILE A O 1
ATOM 764 N N . GLU A 1 97 ? 11.854 1.108 2.452 1.00 94.31 97 GLU A N 1
ATOM 765 C CA . GLU A 1 97 ? 12.026 1.049 3.912 1.00 94.31 97 GLU A CA 1
ATOM 766 C C . GLU A 1 97 ? 10.708 1.177 4.717 1.00 94.31 97 GLU A C 1
ATOM 768 O O . GLU A 1 97 ? 10.623 1.942 5.681 1.00 94.31 97 GLU A O 1
ATOM 773 N N . PRO A 1 98 ? 9.646 0.415 4.376 1.00 95.81 98 PRO A N 1
ATOM 774 C CA . PRO A 1 98 ? 8.347 0.586 5.009 1.00 95.81 98 PRO A CA 1
ATOM 775 C C . PRO A 1 98 ? 8.355 0.100 6.460 1.00 95.81 98 PRO A C 1
ATOM 777 O O . PRO A 1 98 ? 9.085 -0.826 6.826 1.00 95.81 98 PRO A O 1
ATOM 780 N N . SER A 1 99 ? 7.447 0.621 7.284 1.00 95.38 99 SER A N 1
ATOM 781 C CA . SER A 1 99 ? 7.268 0.113 8.654 1.00 95.38 99 SER A CA 1
ATOM 782 C C . SER A 1 99 ? 6.686 -1.309 8.662 1.00 95.38 99 SER A C 1
ATOM 784 O O . SER A 1 99 ? 7.123 -2.178 9.416 1.00 95.38 99 SER A O 1
ATOM 786 N N . LEU A 1 100 ? 5.711 -1.599 7.804 1.00 95.69 100 LEU A N 1
ATOM 787 C CA . LEU A 1 100 ? 5.054 -2.901 7.714 1.00 95.69 100 LEU A CA 1
ATOM 788 C C . LEU A 1 100 ? 4.990 -3.381 6.263 1.00 95.69 100 LEU A C 1
ATOM 790 O O . LEU A 1 100 ? 4.551 -2.654 5.383 1.00 95.69 100 LEU A O 1
ATOM 794 N N . VAL A 1 101 ? 5.340 -4.640 6.023 1.00 96.31 101 VAL A N 1
ATOM 795 C CA . VAL A 1 101 ? 5.189 -5.306 4.724 1.00 96.31 101 VAL A CA 1
ATOM 796 C C . VAL A 1 101 ? 4.102 -6.363 4.818 1.00 96.31 101 VAL A C 1
ATOM 798 O O . VAL A 1 101 ? 4.089 -7.166 5.753 1.00 96.31 101 VAL A O 1
ATOM 801 N N . ILE A 1 102 ? 3.212 -6.394 3.832 1.00 95.56 102 ILE A N 1
ATOM 802 C CA . ILE A 1 102 ? 2.159 -7.397 3.691 1.00 95.56 102 ILE A CA 1
ATOM 803 C C . ILE A 1 102 ? 2.263 -7.993 2.291 1.00 95.56 102 ILE A C 1
ATOM 805 O O . ILE A 1 102 ? 2.080 -7.288 1.298 1.00 95.56 102 ILE A O 1
ATOM 809 N N . PHE A 1 103 ? 2.527 -9.295 2.198 1.00 94.38 103 PHE A N 1
ATOM 810 C CA . PHE A 1 103 ? 2.518 -9.955 0.897 1.00 94.38 103 PHE A CA 1
ATOM 811 C C . PHE A 1 103 ? 1.087 -10.216 0.442 1.00 94.38 103 PHE A C 1
ATOM 813 O O . PHE A 1 103 ? 0.290 -10.728 1.230 1.00 94.38 103 PHE A O 1
ATOM 820 N N . LYS A 1 104 ? 0.756 -9.922 -0.824 1.00 92.06 104 LYS A N 1
ATOM 821 C CA . LYS A 1 104 ? -0.626 -10.069 -1.327 1.00 92.06 104 LYS A CA 1
ATOM 822 C C . LYS A 1 104 ? -1.149 -11.491 -1.123 1.00 92.06 104 LYS A C 1
ATOM 824 O O . LYS A 1 104 ? -2.256 -11.685 -0.638 1.00 92.06 104 LYS A O 1
ATOM 829 N N . LYS A 1 105 ? -0.312 -12.498 -1.386 1.00 90.12 105 LYS A N 1
ATOM 830 C CA . LYS A 1 105 ? -0.647 -13.920 -1.176 1.00 90.12 105 LYS A CA 1
ATOM 831 C C . LYS A 1 105 ? -1.105 -14.274 0.249 1.00 90.12 105 LYS A C 1
ATOM 833 O O . LYS A 1 105 ? -1.795 -15.274 0.414 1.00 90.12 105 LYS A O 1
ATOM 838 N N . ASP A 1 106 ? -0.715 -13.487 1.251 1.00 91.69 106 ASP A N 1
ATOM 839 C CA . ASP A 1 106 ? -1.038 -13.747 2.654 1.00 91.69 106 ASP A CA 1
ATOM 840 C C . ASP A 1 106 ? -2.302 -12.972 3.104 1.00 91.69 106 ASP A C 1
ATOM 842 O O . ASP A 1 106 ? -2.799 -13.156 4.216 1.00 91.69 106 ASP A O 1
ATOM 846 N N . ILE A 1 107 ? -2.882 -12.127 2.243 1.00 90.94 107 ILE A N 1
ATOM 847 C CA . ILE A 1 107 ? -4.079 -11.345 2.565 1.00 90.94 107 ILE A CA 1
ATOM 848 C C . ILE A 1 107 ? -5.332 -12.205 2.365 1.00 90.94 107 ILE A C 1
ATOM 850 O O . ILE A 1 107 ? -5.793 -12.413 1.250 1.00 90.94 107 ILE A O 1
ATOM 854 N N . ASP A 1 108 ? -5.951 -12.628 3.464 1.00 88.88 108 ASP A N 1
ATOM 855 C CA . ASP A 1 108 ? -7.370 -13.013 3.476 1.00 88.88 108 ASP A CA 1
ATOM 856 C C . ASP A 1 108 ? -8.186 -11.822 4.004 1.00 88.88 108 ASP A C 1
ATOM 858 O O . ASP A 1 108 ? -8.864 -11.094 3.267 1.00 88.88 108 ASP A O 1
ATOM 862 N N . LYS A 1 109 ? -7.997 -11.520 5.293 1.00 92.44 109 LYS A N 1
ATOM 863 C CA . LYS A 1 109 ? -8.614 -10.384 5.974 1.00 92.44 109 LYS A CA 1
ATOM 864 C C . LYS A 1 109 ? -7.781 -9.965 7.185 1.00 92.44 109 LYS A C 1
ATOM 866 O O . LYS A 1 109 ? -7.609 -10.735 8.124 1.00 92.44 109 LYS A O 1
ATOM 871 N N . ILE A 1 110 ? -7.314 -8.721 7.193 1.00 92.19 110 ILE A N 1
ATOM 872 C CA . ILE A 1 110 ? -6.382 -8.170 8.180 1.00 92.19 110 ILE A CA 1
ATOM 873 C C . ILE A 1 110 ? -6.955 -6.868 8.739 1.00 92.19 110 ILE A C 1
ATOM 875 O O . ILE A 1 110 ? -7.296 -5.951 7.996 1.00 92.19 110 ILE A O 1
ATOM 879 N N . ALA A 1 111 ? -7.055 -6.758 10.061 1.00 91.69 111 ALA A N 1
ATOM 880 C CA . ALA A 1 111 ? -7.404 -5.504 10.722 1.00 91.69 111 ALA A CA 1
ATOM 881 C C . ALA A 1 111 ? -6.129 -4.824 11.228 1.00 91.69 111 ALA A C 1
ATOM 883 O O . ALA A 1 111 ? -5.413 -5.406 12.039 1.00 91.69 111 ALA A O 1
ATOM 884 N N . ILE A 1 112 ? -5.873 -3.593 10.778 1.00 89.06 112 ILE A N 1
ATOM 885 C CA . ILE A 1 112 ? -4.679 -2.824 11.151 1.00 89.06 112 ILE A CA 1
ATOM 886 C C . ILE A 1 112 ? -5.110 -1.533 11.833 1.00 89.06 112 ILE A C 1
ATOM 888 O O . ILE A 1 112 ? -5.919 -0.754 11.308 1.00 89.06 112 ILE A O 1
ATOM 892 N N . LYS A 1 113 ? -4.560 -1.295 13.021 1.00 87.25 113 LYS A N 1
ATOM 893 C CA . LYS A 1 113 ? -4.656 -0.023 13.734 1.00 87.25 113 LYS A CA 1
ATOM 894 C C . LYS A 1 113 ? -3.288 0.643 13.706 1.00 87.25 113 LYS A C 1
ATOM 896 O O . LYS A 1 113 ? -2.268 -0.030 13.722 1.00 87.25 113 LYS A O 1
ATOM 901 N N . LYS A 1 114 ? -3.263 1.974 13.777 1.00 81.56 114 LYS A N 1
ATOM 902 C CA . LYS A 1 114 ? -2.015 2.753 13.829 1.00 81.56 114 LYS A CA 1
ATOM 903 C C . LYS A 1 114 ? -1.055 2.288 14.934 1.00 81.56 114 LYS A C 1
ATOM 905 O O . LYS A 1 114 ? 0.145 2.242 14.736 1.00 81.56 114 LYS A O 1
ATOM 910 N N . LYS A 1 115 ? -1.591 1.860 16.082 1.00 86.44 115 LYS A N 1
ATOM 911 C CA . LYS A 1 115 ? -0.802 1.298 17.193 1.00 86.44 115 LYS A CA 1
ATOM 912 C C . LYS A 1 115 ? -0.142 -0.061 16.905 1.00 86.44 115 LYS A C 1
ATOM 914 O O . LYS A 1 115 ? 0.674 -0.494 17.711 1.00 86.44 115 LYS A O 1
ATOM 919 N N . ASP A 1 116 ? -0.560 -0.747 15.842 1.00 85.25 116 ASP A N 1
ATOM 920 C CA . ASP A 1 116 ? -0.031 -2.052 15.438 1.00 85.25 116 ASP A CA 1
ATOM 921 C C . ASP A 1 116 ? 1.165 -1.899 14.477 1.00 85.25 116 ASP A C 1
ATOM 923 O O . ASP A 1 116 ? 1.886 -2.872 14.244 1.00 85.25 116 ASP A O 1
ATOM 927 N N . LEU A 1 117 ? 1.387 -0.689 13.944 1.00 88.75 117 LEU A N 1
ATOM 928 C CA . LEU A 1 117 ? 2.560 -0.354 13.141 1.00 88.75 117 LEU A CA 1
ATOM 929 C C . LEU A 1 117 ? 3.800 -0.284 14.046 1.00 88.75 117 LEU A C 1
ATOM 931 O O . LEU A 1 117 ? 3.723 0.276 15.149 1.00 88.75 117 LEU A O 1
ATOM 935 N N . PRO A 1 118 ? 4.934 -0.871 13.629 1.00 87.69 118 PRO A N 1
ATOM 936 C CA . PRO A 1 118 ? 6.172 -0.728 14.376 1.00 87.69 118 PRO A CA 1
ATOM 937 C C . PRO A 1 118 ? 6.601 0.739 14.390 1.00 87.69 118 PRO A C 1
ATOM 939 O O . PRO A 1 118 ? 6.316 1.498 13.473 1.00 87.69 118 PRO A O 1
ATOM 942 N N . ARG A 1 119 ? 7.264 1.139 15.476 1.00 85.25 119 ARG A N 1
ATOM 943 C CA . ARG A 1 119 ? 7.805 2.499 15.611 1.00 85.25 119 ARG A CA 1
ATOM 944 C C . ARG A 1 119 ? 9.176 2.649 14.963 1.00 85.25 119 ARG A C 1
ATOM 946 O O . ARG A 1 119 ? 9.565 3.763 14.653 1.00 85.25 119 ARG A O 1
ATOM 953 N N . GLU A 1 120 ? 9.900 1.540 14.828 1.00 85.31 120 GLU A N 1
ATOM 954 C CA . GLU A 1 120 ? 11.251 1.481 14.284 1.00 85.31 120 GLU A CA 1
ATOM 955 C C . GLU A 1 120 ? 11.422 0.178 13.500 1.00 85.31 120 GLU A C 1
ATOM 957 O O . GLU A 1 120 ? 11.042 -0.897 13.980 1.00 85.31 120 GLU A O 1
ATOM 962 N N . GLY A 1 121 ? 12.028 0.296 12.318 1.00 89.25 121 GLY A N 1
ATOM 963 C CA . GLY A 1 121 ? 12.356 -0.814 11.431 1.00 89.25 121 GLY A CA 1
ATOM 964 C C . GLY A 1 121 ? 11.158 -1.448 10.718 1.00 89.25 121 GLY A C 1
ATOM 965 O O . GLY A 1 121 ? 9.994 -1.244 11.064 1.00 89.25 121 GLY A O 1
ATOM 966 N N . THR A 1 122 ? 11.474 -2.272 9.722 1.00 93.44 122 THR A N 1
ATOM 967 C CA . THR A 1 122 ? 10.483 -2.985 8.915 1.00 93.44 122 THR A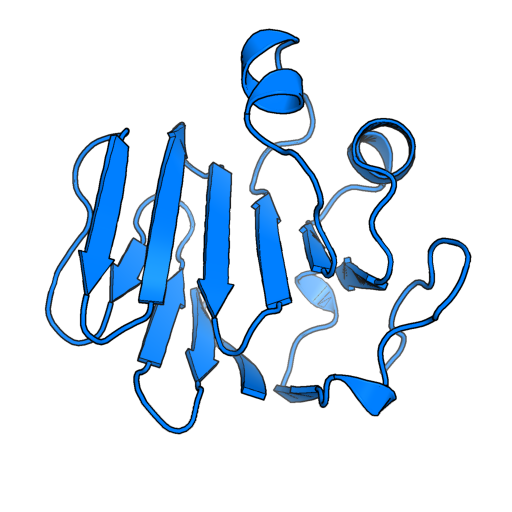 CA 1
ATOM 968 C C . THR A 1 122 ? 10.050 -4.290 9.572 1.00 93.44 122 THR A C 1
ATOM 970 O O . THR A 1 122 ? 10.866 -5.148 9.920 1.00 93.44 122 THR A O 1
ATOM 973 N N . LYS A 1 123 ? 8.737 -4.500 9.672 1.00 94.25 123 LYS A N 1
ATOM 974 C CA . LYS A 1 123 ? 8.136 -5.774 10.072 1.00 94.25 123 LYS A CA 1
ATOM 975 C C . LYS A 1 123 ? 7.435 -6.426 8.889 1.00 94.25 123 LYS A C 1
ATOM 977 O O . LYS A 1 123 ? 6.640 -5.793 8.213 1.00 94.25 123 LYS A O 1
ATOM 982 N N . ILE A 1 124 ? 7.643 -7.725 8.696 1.00 92.62 124 ILE A N 1
ATOM 983 C CA . ILE A 1 124 ? 6.835 -8.522 7.763 1.00 92.62 124 ILE A CA 1
ATOM 984 C C . ILE A 1 124 ? 5.620 -9.072 8.515 1.00 92.62 124 ILE A C 1
ATOM 986 O O . ILE A 1 124 ? 5.766 -9.725 9.555 1.00 92.62 124 ILE A O 1
ATOM 990 N N . TRP A 1 125 ? 4.422 -8.802 8.001 1.00 90.31 125 TRP A N 1
ATOM 991 C CA . TRP A 1 125 ? 3.184 -9.374 8.510 1.00 90.31 125 TRP A CA 1
ATOM 992 C C . TRP A 1 125 ? 3.145 -10.885 8.257 1.00 90.31 125 TRP A C 1
ATOM 994 O O . TRP A 1 125 ? 3.554 -11.362 7.201 1.00 90.31 125 TRP A O 1
ATOM 1004 N N . LYS A 1 126 ? 2.663 -11.637 9.248 1.00 84.25 126 LYS A N 1
ATOM 1005 C CA . LYS A 1 126 ? 2.473 -13.087 9.169 1.00 84.25 126 LYS A CA 1
ATOM 1006 C C . LYS A 1 126 ? 1.058 -13.420 9.674 1.00 84.25 126 LYS A C 1
ATOM 1008 O O . LYS A 1 126 ? 0.705 -12.866 10.722 1.00 84.25 126 LYS A O 1
ATOM 1013 N N . PRO A 1 127 ? 0.281 -14.241 8.941 1.00 77.62 127 PRO A N 1
ATOM 1014 C CA . PRO A 1 127 ? -1.080 -14.639 9.311 1.00 77.62 127 PRO A CA 1
ATOM 1015 C C . PRO A 1 127 ? -1.149 -15.447 10.610 1.00 77.62 127 PRO A C 1
ATOM 1017 O O . PRO A 1 127 ? -0.142 -16.104 10.966 1.00 77.62 127 PRO A O 1
#

Secondary structure (DSSP, 8-state):
-EEEEETTEEEEE-SS-EEEE-SS-EEETTEEE-SSEEEEETTEEEEEEETTEEEEEETTEEEEEE--S---HHHHHHS-S-SEEEES-STTHHHH--SEEEEGGG-SEEE--GGGS-SSS-EE---

pLDDT: mean 90.62, std 4.3, range [74.0, 96.31]

Foldseek 3Di:
DKWADDPQWIWDDDPFWIWTDHQFWIDTHHRTDDDAAWDADRNWIWGRHDGQWIWIADPNATETGHPDADDDPSSLVVLADHQEYEEQYDNCCVSSFHQEYEYPVQGHMDDDDPVNGDPDGYDYDDD